Protein AF-A0A5D2TWW3-F1 (afdb_monomer)

Solvent-accessible surface area (backbone atoms only — not comparable to full-atom values): 4787 Å² total; per-residue (Å²): 133,72,63,56,14,23,43,38,37,35,48,94,90,42,41,39,34,43,36,14,15,49,47,73,40,46,50,50,53,53,56,60,49,42,73,39,77,93,38,59,85,51,43,75,47,78,47,87,21,84,78,54,54,86,32,97,51,64,44,80,43,80,37,102,66,84,87,57,101,64,91,51,64,47,31,36,40,39,24,35,28,57,81,124

Organism: Gossypium mustelinum (NCBI:txid34275)

Foldseek 3Di:
DQAKFWEWEADPLGIDIEIEAAPVSLVVVVVVQCVDVVQVPAAEAEDEDAPHIPHPHYDYDYDPDDDDPDPRRRYYYYHHYPDD

Sequence (84 aa):
GLDIHGRIYINEQGINAQYSGPSKHSFAYVEWLKEDDRFLDILVQTSPAFNGHAFPKLKLRYKPSLVQVSNMFMCLHVCPCIFV

Secondary structure (DSSP, 8-state):
----EEEEEE-SS-EEEEEEEEHHHHHHHHHHHHTSGGGTT-EEEE--BSSS-SSSS-EEEE-SS---SSS-SSEEEEEEE---

Mean predicted aligned error: 5.63 Å

Nearest PDB structures (foldseek):
  2lhd-assembly1_A  TM=3.467E-01  e=1.018E+00  synthetic construct
  3blx-assembly6_P  TM=2.995E-01  e=1.709E+00  Saccharomyces cerevisiae
  5f9h-assembly1_C  TM=2.830E-01  e=3.059E+00  Homo sapiens
  8bdc-assembly1_A  TM=2.237E-01  e=3.059E+00  Homo sapiens

Structure (mmCIF, N/CA/C/O backbone):
data_AF-A0A5D2TWW3-F1
#
_entry.id   AF-A0A5D2TWW3-F1
#
loop_
_atom_site.group_PDB
_atom_site.id
_atom_site.type_symbol
_atom_site.label_atom_id
_atom_site.label_alt_id
_atom_site.label_comp_id
_atom_site.label_asym_id
_atom_site.label_entity_id
_atom_site.label_seq_id
_atom_site.pdbx_PDB_ins_code
_atom_site.Cartn_x
_atom_site.Cartn_y
_atom_site.Cartn_z
_atom_site.occupancy
_atom_site.B_iso_or_equiv
_atom_site.auth_seq_id
_atom_site.auth_comp_id
_atom_site.auth_asym_id
_atom_site.auth_atom_id
_atom_site.pdbx_PDB_model_num
ATOM 1 N N . GLY A 1 1 ? 3.624 -12.714 -2.664 1.00 84.19 1 GLY A N 1
ATOM 2 C CA . GLY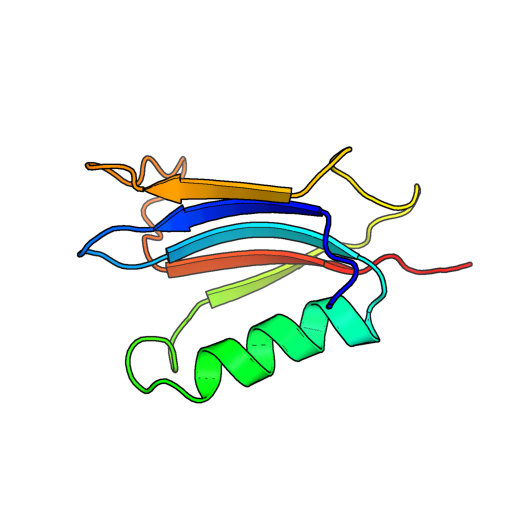 A 1 1 ? 3.145 -11.473 -2.020 1.00 84.19 1 GLY A CA 1
ATOM 3 C C . GLY A 1 1 ? 3.411 -10.298 -2.940 1.00 84.19 1 GLY A C 1
ATOM 4 O O . GLY A 1 1 ? 4.181 -10.468 -3.877 1.00 84.19 1 GLY A O 1
ATOM 5 N N . LEU A 1 2 ? 2.778 -9.146 -2.705 1.00 91.94 2 LEU A N 1
ATOM 6 C CA . LEU A 1 2 ? 3.042 -7.920 -3.469 1.00 91.94 2 LEU A CA 1
ATOM 7 C C . LEU A 1 2 ? 4.434 -7.367 -3.128 1.00 91.94 2 LEU A C 1
ATOM 9 O O . LEU A 1 2 ? 4.809 -7.321 -1.958 1.00 91.94 2 LEU A O 1
ATOM 13 N N . ASP A 1 3 ? 5.178 -6.939 -4.146 1.00 94.44 3 ASP A N 1
ATOM 14 C CA . ASP A 1 3 ? 6.494 -6.304 -3.988 1.00 94.44 3 ASP A CA 1
ATOM 15 C C . ASP A 1 3 ? 6.332 -4.817 -3.640 1.00 94.44 3 ASP A C 1
ATOM 17 O O . ASP A 1 3 ? 6.383 -3.942 -4.505 1.00 94.44 3 ASP A O 1
ATOM 21 N N . ILE A 1 4 ? 6.019 -4.540 -2.373 1.00 93.94 4 ILE A N 1
ATOM 22 C CA . ILE A 1 4 ? 5.822 -3.185 -1.852 1.00 93.94 4 ILE A CA 1
ATOM 23 C C . ILE A 1 4 ? 6.718 -2.943 -0.641 1.00 93.94 4 ILE A C 1
ATOM 25 O O . ILE A 1 4 ? 6.733 -3.714 0.318 1.00 93.94 4 ILE A O 1
ATOM 29 N N . HIS A 1 5 ? 7.438 -1.826 -0.647 1.00 94.88 5 HIS A N 1
ATOM 30 C CA . HIS A 1 5 ? 8.252 -1.371 0.473 1.00 94.88 5 HIS A CA 1
ATOM 31 C C . HIS A 1 5 ? 7.760 -0.019 0.961 1.00 94.88 5 HIS A C 1
ATOM 33 O O . HIS A 1 5 ? 7.574 0.908 0.174 1.00 94.88 5 HIS A O 1
ATOM 39 N N . GLY A 1 6 ? 7.596 0.118 2.271 1.00 93.38 6 GLY A N 1
ATOM 40 C CA . GLY A 1 6 ? 6.995 1.311 2.838 1.00 93.38 6 GLY A CA 1
ATOM 41 C C . GLY A 1 6 ? 6.765 1.235 4.329 1.00 93.38 6 GLY A C 1
ATOM 42 O O . GLY A 1 6 ? 7.260 0.347 5.027 1.00 93.38 6 GLY A O 1
ATOM 43 N N . ARG A 1 7 ? 5.984 2.185 4.820 1.00 93.94 7 ARG A N 1
ATOM 44 C CA . ARG A 1 7 ? 5.495 2.240 6.191 1.00 93.94 7 ARG A CA 1
ATOM 45 C C . ARG A 1 7 ? 3.981 2.261 6.134 1.00 93.94 7 ARG A C 1
ATOM 47 O O . ARG A 1 7 ? 3.420 3.094 5.435 1.00 93.94 7 ARG A O 1
ATOM 54 N N . ILE A 1 8 ? 3.357 1.351 6.866 1.00 93.00 8 ILE A N 1
ATOM 55 C CA . ILE A 1 8 ? 1.912 1.294 7.045 1.00 93.00 8 ILE A CA 1
ATOM 56 C C . ILE A 1 8 ? 1.650 1.420 8.540 1.00 93.00 8 ILE A C 1
ATOM 58 O O . ILE A 1 8 ? 2.169 0.633 9.341 1.00 93.00 8 ILE A O 1
ATOM 62 N N . TYR A 1 9 ? 0.869 2.426 8.907 1.00 92.38 9 TYR A N 1
ATOM 63 C CA . TYR A 1 9 ? 0.362 2.628 10.251 1.00 92.38 9 TYR A CA 1
ATOM 64 C C . TYR A 1 9 ? -1.137 2.382 10.260 1.00 92.38 9 TYR A C 1
ATOM 66 O O . TYR A 1 9 ? -1.847 2.906 9.406 1.00 92.38 9 TYR A O 1
ATOM 74 N N . ILE A 1 10 ? -1.592 1.591 11.225 1.00 91.00 10 ILE A N 1
ATOM 75 C CA . ILE A 1 10 ? -3.006 1.271 11.403 1.00 91.00 10 ILE A CA 1
ATOM 76 C C . ILE A 1 10 ? -3.421 1.491 12.854 1.00 91.00 10 ILE A C 1
ATOM 78 O O . ILE A 1 10 ? -2.62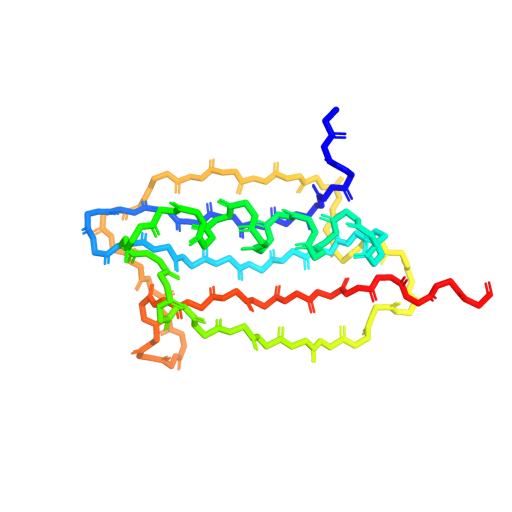3 1.273 13.771 1.00 91.00 10 ILE A O 1
ATOM 82 N N . ASN A 1 11 ? -4.658 1.918 13.052 1.00 89.44 11 ASN A N 1
ATOM 83 C CA . ASN A 1 11 ? -5.352 1.911 14.332 1.00 89.44 11 ASN A CA 1
ATOM 84 C C . ASN A 1 11 ? -6.869 1.860 14.103 1.00 89.44 11 ASN A C 1
ATOM 86 O O . ASN A 1 11 ? -7.332 1.625 12.990 1.00 89.44 11 ASN A O 1
ATOM 90 N N . GLU A 1 12 ? -7.639 2.093 15.158 1.00 85.88 12 GLU A N 1
ATOM 91 C CA . GLU A 1 12 ? -9.102 2.135 15.129 1.00 85.88 12 GLU A CA 1
ATOM 92 C C . GLU A 1 12 ? -9.637 3.313 14.309 1.00 85.88 12 GLU A C 1
ATOM 94 O O . GLU A 1 12 ? -10.759 3.250 13.819 1.00 85.88 12 GLU A O 1
ATOM 99 N N . GLN A 1 13 ? -8.850 4.383 14.158 1.00 82.44 13 GLN A N 1
ATOM 100 C CA . GLN A 1 13 ? -9.219 5.527 13.326 1.00 82.44 13 GLN A CA 1
ATOM 101 C C . GLN A 1 13 ? -9.042 5.199 11.846 1.00 82.44 13 GLN A C 1
ATOM 103 O O . GLN A 1 13 ? -9.820 5.705 11.053 1.00 82.44 13 GLN A O 1
ATOM 108 N N . GLY A 1 14 ? -8.064 4.353 11.495 1.00 86.06 14 GLY A N 1
ATOM 109 C CA . GLY A 1 14 ? -7.912 3.684 10.200 1.00 86.06 14 GLY A CA 1
ATOM 110 C C . GLY A 1 14 ? -6.449 3.581 9.755 1.00 86.06 14 GLY A C 1
ATOM 111 O O . GLY A 1 14 ? -5.626 3.090 10.527 1.00 86.06 14 GLY A O 1
ATOM 112 N N . ILE A 1 15 ? -6.114 3.966 8.514 1.00 89.00 15 ILE A N 1
ATOM 113 C CA . ILE A 1 15 ? -4.817 3.654 7.883 1.00 89.00 15 ILE A CA 1
ATOM 114 C C . ILE A 1 15 ? -4.089 4.873 7.295 1.00 89.00 15 ILE A C 1
ATOM 116 O O . ILE A 1 15 ? -4.632 5.673 6.538 1.00 89.00 15 ILE A O 1
ATOM 120 N N . ASN A 1 16 ? -2.788 4.944 7.566 1.00 89.69 16 ASN A N 1
ATOM 121 C CA . ASN A 1 16 ? -1.863 5.877 6.934 1.00 89.69 16 ASN A CA 1
ATOM 122 C C . ASN A 1 16 ? -0.672 5.100 6.376 1.00 89.69 16 ASN A C 1
ATOM 124 O O . ASN A 1 16 ? 0.035 4.422 7.129 1.00 89.69 16 ASN A O 1
ATOM 128 N N . ALA A 1 17 ? -0.439 5.193 5.070 1.00 91.25 17 ALA A N 1
ATOM 129 C CA . ALA A 1 17 ? 0.680 4.519 4.442 1.00 91.25 17 ALA A CA 1
ATOM 130 C C . ALA A 1 17 ? 1.464 5.414 3.491 1.00 91.25 17 ALA A C 1
ATOM 132 O O . ALA A 1 17 ? 0.912 6.229 2.760 1.00 91.25 17 ALA A O 1
ATOM 133 N N . GLN A 1 18 ? 2.766 5.155 3.432 1.00 92.88 18 GLN A N 1
ATOM 134 C CA . GLN A 1 18 ? 3.632 5.615 2.359 1.00 92.88 18 GLN A CA 1
ATOM 135 C C . GLN A 1 18 ? 4.479 4.440 1.892 1.00 92.88 18 GLN A C 1
ATOM 137 O O . GLN A 1 18 ? 5.218 3.851 2.687 1.00 92.88 18 GLN A O 1
ATOM 142 N N . TYR A 1 19 ? 4.358 4.069 0.623 1.00 93.88 19 TYR A N 1
ATOM 143 C CA . TYR A 1 19 ? 5.051 2.909 0.075 1.00 93.88 19 TYR A CA 1
ATOM 144 C C . TYR A 1 19 ? 5.391 3.079 -1.405 1.00 93.88 19 TYR A C 1
ATOM 146 O O . TYR A 1 19 ? 4.930 3.990 -2.082 1.00 93.88 19 TYR A O 1
ATOM 154 N N . SER A 1 20 ? 6.245 2.190 -1.891 1.00 93.12 20 SER A N 1
ATOM 155 C CA . SER A 1 20 ? 6.776 2.167 -3.250 1.00 93.12 20 SER A CA 1
ATOM 156 C C . SER A 1 20 ? 6.892 0.735 -3.744 1.00 93.12 20 SER A C 1
ATOM 158 O O . SER A 1 20 ? 7.172 -0.171 -2.953 1.00 93.12 20 SER A O 1
ATOM 160 N N . GLY A 1 21 ? 6.728 0.539 -5.043 1.00 92.44 21 GLY A N 1
ATOM 161 C CA . GLY A 1 21 ? 6.845 -0.763 -5.688 1.00 92.44 21 GLY A CA 1
ATOM 162 C C . GLY A 1 21 ? 6.468 -0.694 -7.164 1.00 92.44 21 GLY A C 1
ATOM 163 O O . GLY A 1 21 ? 5.993 0.354 -7.623 1.00 92.44 21 GLY A O 1
ATOM 164 N N . PRO A 1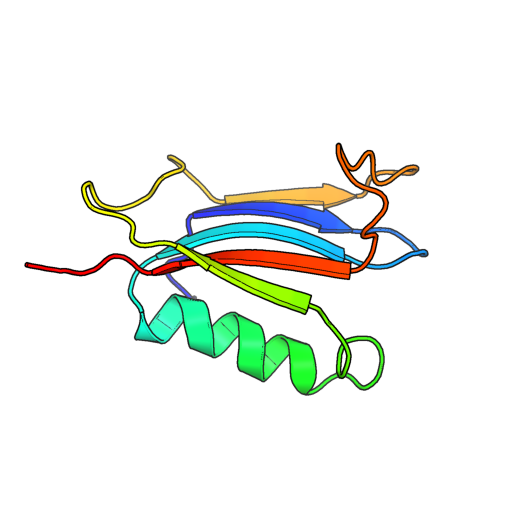 22 ? 6.639 -1.794 -7.920 1.00 92.19 22 PRO A N 1
ATOM 165 C CA . PRO A 1 22 ? 6.186 -1.877 -9.304 1.00 92.19 22 PRO A CA 1
ATOM 166 C C . PRO A 1 22 ? 4.726 -1.436 -9.430 1.00 92.19 22 PRO A C 1
ATOM 168 O O . PRO A 1 22 ? 3.898 -1.825 -8.606 1.00 92.19 22 PRO A O 1
ATOM 171 N N . SER A 1 23 ? 4.392 -0.659 -10.464 1.00 89.94 23 SER A N 1
ATOM 172 C CA . SER A 1 23 ? 3.056 -0.065 -10.644 1.00 89.94 23 SER A CA 1
ATOM 173 C C . SER A 1 23 ? 1.923 -1.078 -10.453 1.00 89.94 23 SER A C 1
ATOM 175 O O . SER A 1 23 ? 1.000 -0.831 -9.681 1.00 89.94 23 SER A O 1
ATOM 177 N N . LYS A 1 24 ? 2.043 -2.269 -11.058 1.00 92.00 24 LYS A N 1
ATOM 178 C CA . LYS A 1 24 ? 1.067 -3.360 -10.913 1.00 92.00 24 L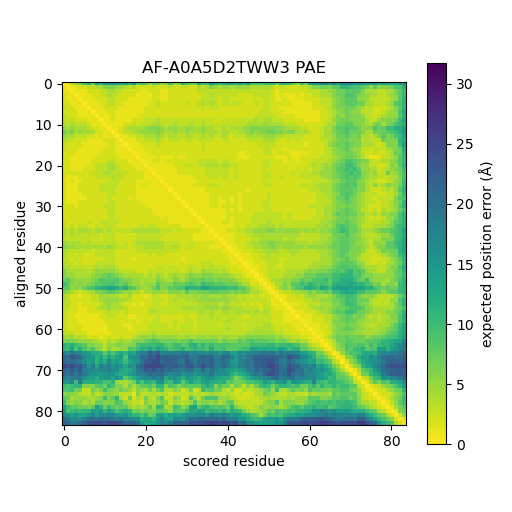YS A CA 1
ATOM 179 C C . LYS A 1 24 ? 0.834 -3.756 -9.452 1.00 92.00 24 LYS A C 1
ATOM 181 O O . LYS A 1 24 ? -0.305 -3.955 -9.052 1.00 92.00 24 LYS A O 1
ATOM 186 N N . HIS A 1 25 ? 1.896 -3.889 -8.662 1.00 94.25 25 HIS A N 1
ATOM 187 C CA . HIS A 1 25 ? 1.792 -4.302 -7.261 1.00 94.25 25 HIS A CA 1
ATOM 188 C C . HIS A 1 25 ? 1.306 -3.165 -6.368 1.00 94.25 25 HIS A C 1
ATOM 190 O O . HIS A 1 25 ? 0.495 -3.394 -5.475 1.00 94.25 25 HIS A O 1
ATOM 196 N N . SER A 1 26 ? 1.769 -1.946 -6.646 1.00 91.19 26 SER A N 1
ATOM 197 C CA . SER A 1 26 ? 1.363 -0.755 -5.915 1.00 91.19 26 SER A CA 1
ATOM 198 C C . SER A 1 26 ? -0.144 -0.514 -6.027 1.00 91.19 26 SER A C 1
ATOM 200 O O . SER A 1 26 ? -0.809 -0.359 -5.009 1.00 91.19 26 SER A O 1
ATOM 202 N N . PHE A 1 27 ? -0.708 -0.570 -7.237 1.00 92.69 27 PHE A N 1
ATOM 203 C CA . PHE A 1 27 ? -2.152 -0.402 -7.421 1.00 92.69 27 PHE A CA 1
ATOM 204 C C . PHE A 1 27 ? -2.962 -1.625 -6.979 1.00 92.69 27 PHE A C 1
ATOM 206 O O . PHE A 1 27 ? -4.040 -1.446 -6.429 1.00 92.69 27 PHE A O 1
ATOM 213 N N . ALA A 1 28 ? -2.437 -2.850 -7.105 1.00 95.50 28 ALA A N 1
ATOM 214 C CA . ALA A 1 28 ? -3.131 -4.039 -6.597 1.00 95.50 28 ALA A CA 1
ATOM 215 C C . ALA A 1 28 ? -3.416 -3.966 -5.086 1.00 95.50 28 ALA A C 1
ATOM 217 O O . ALA A 1 28 ? -4.460 -4.431 -4.643 1.00 95.50 28 ALA A O 1
ATOM 218 N N . TYR A 1 29 ? -2.520 -3.360 -4.296 1.00 93.88 29 TYR A N 1
ATOM 219 C CA . TYR A 1 29 ? -2.772 -3.140 -2.870 1.00 93.88 29 TYR A CA 1
ATOM 220 C C . TYR A 1 29 ? -3.898 -2.126 -2.623 1.00 93.88 29 TYR A C 1
ATOM 222 O O . TYR A 1 29 ? -4.697 -2.321 -1.712 1.00 93.88 29 TYR A O 1
ATOM 230 N N . VAL A 1 30 ? -3.971 -1.058 -3.426 1.00 93.19 30 VAL A N 1
ATOM 231 C CA . VAL A 1 30 ? -5.044 -0.053 -3.331 1.00 93.19 30 VAL A CA 1
ATOM 232 C C . VAL A 1 30 ? -6.398 -0.677 -3.643 1.00 93.19 30 VAL A C 1
ATOM 234 O O . VAL A 1 30 ? -7.338 -0.475 -2.881 1.00 93.19 30 VAL A O 1
ATOM 237 N N . GLU A 1 31 ? -6.488 -1.437 -4.733 1.00 95.06 31 GLU A N 1
ATOM 238 C CA . GLU A 1 31 ? -7.743 -2.069 -5.147 1.00 95.06 31 GLU A CA 1
ATOM 239 C C . GLU A 1 31 ? -8.211 -3.093 -4.113 1.00 95.06 31 GLU A C 1
ATOM 241 O O . GLU A 1 31 ? -9.355 -3.029 -3.679 1.00 95.06 31 GLU A O 1
ATOM 246 N N . TRP A 1 32 ? -7.305 -3.945 -3.623 1.00 95.31 32 TRP A N 1
ATOM 247 C CA . TRP A 1 32 ? -7.616 -4.879 -2.540 1.00 95.31 32 TRP A CA 1
ATOM 248 C C . TRP A 1 32 ? -8.073 -4.165 -1.260 1.00 95.31 32 TRP A C 1
ATOM 250 O O . TRP A 1 32 ? -9.000 -4.617 -0.598 1.00 95.31 32 TRP A O 1
ATOM 260 N N . LEU A 1 33 ? -7.461 -3.028 -0.905 1.00 92.75 33 LEU A N 1
ATOM 261 C CA . LEU A 1 33 ? -7.871 -2.269 0.279 1.00 92.75 33 LEU A CA 1
ATOM 262 C C . LEU A 1 33 ? -9.295 -1.708 0.136 1.00 92.75 33 LEU A C 1
ATOM 264 O O . LEU A 1 33 ? -10.024 -1.665 1.121 1.00 92.75 33 LEU A O 1
ATOM 268 N N . LYS A 1 34 ? -9.691 -1.306 -1.076 1.00 93.50 34 LYS A N 1
ATOM 269 C CA . LYS A 1 34 ? -11.034 -0.795 -1.385 1.00 93.50 34 LYS A CA 1
ATOM 270 C C . LYS A 1 34 ? -12.114 -1.880 -1.459 1.00 93.50 34 LYS A C 1
ATOM 272 O O . LYS A 1 34 ? -13.285 -1.528 -1.531 1.00 93.50 34 LYS A O 1
ATOM 277 N N . GLU A 1 35 ? -11.757 -3.166 -1.426 1.00 95.62 35 GLU A N 1
ATOM 278 C CA . GLU A 1 35 ? -12.734 -4.258 -1.264 1.00 95.62 35 GLU A CA 1
ATOM 279 C C . GLU A 1 35 ? -13.390 -4.243 0.130 1.00 95.62 35 GLU A C 1
ATOM 281 O O . GLU A 1 35 ? -14.439 -4.851 0.325 1.00 95.62 35 GLU A O 1
ATOM 286 N N . ASP A 1 36 ? -12.784 -3.552 1.101 1.00 92.44 36 ASP A N 1
ATOM 287 C CA . ASP A 1 36 ? -13.355 -3.312 2.424 1.00 92.44 36 ASP A CA 1
ATOM 288 C C . ASP A 1 36 ? -13.997 -1.919 2.475 1.00 92.44 36 ASP A C 1
ATOM 290 O O . ASP A 1 36 ? -13.323 -0.895 2.318 1.00 92.44 36 ASP A O 1
ATOM 294 N N . ASP A 1 37 ? -15.304 -1.888 2.751 1.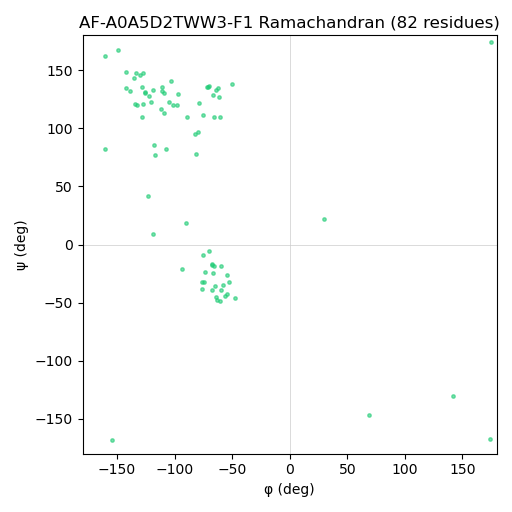00 92.19 37 ASP A N 1
ATOM 295 C CA . ASP A 1 37 ? -16.125 -0.672 2.752 1.00 92.19 37 ASP A CA 1
ATOM 296 C C . ASP A 1 37 ? -15.574 0.442 3.655 1.00 92.19 37 ASP A C 1
ATOM 298 O O . ASP A 1 37 ? -15.789 1.628 3.397 1.00 92.19 37 ASP A O 1
ATOM 302 N N . ARG A 1 38 ? -14.810 0.088 4.698 1.00 88.88 38 ARG A N 1
ATOM 303 C CA . ARG A 1 38 ? -14.189 1.055 5.618 1.00 88.88 38 ARG A CA 1
ATOM 304 C C . ARG A 1 38 ? -13.130 1.928 4.944 1.00 88.88 38 ARG A C 1
ATOM 306 O O . ARG A 1 38 ? -12.777 2.969 5.496 1.00 88.88 38 ARG A O 1
ATOM 313 N N . PHE A 1 39 ? -12.606 1.512 3.791 1.00 89.50 39 PHE A N 1
ATOM 314 C CA . PHE A 1 39 ? -11.540 2.204 3.065 1.00 89.50 39 PHE A CA 1
ATOM 315 C C . PHE A 1 39 ? -11.950 2.677 1.664 1.00 89.50 39 PHE A C 1
ATOM 317 O O . PHE A 1 39 ? -11.084 3.141 0.923 1.00 89.50 39 PHE A O 1
ATOM 324 N N . LEU A 1 40 ? -13.232 2.610 1.289 1.00 89.19 40 LEU A N 1
ATOM 325 C CA . LEU A 1 40 ? -13.701 3.052 -0.035 1.00 89.19 40 LEU A CA 1
ATOM 326 C C . LEU A 1 40 ? -13.294 4.498 -0.357 1.00 89.19 40 LEU A C 1
ATOM 328 O O . LEU A 1 40 ? -12.795 4.775 -1.450 1.00 89.19 40 LEU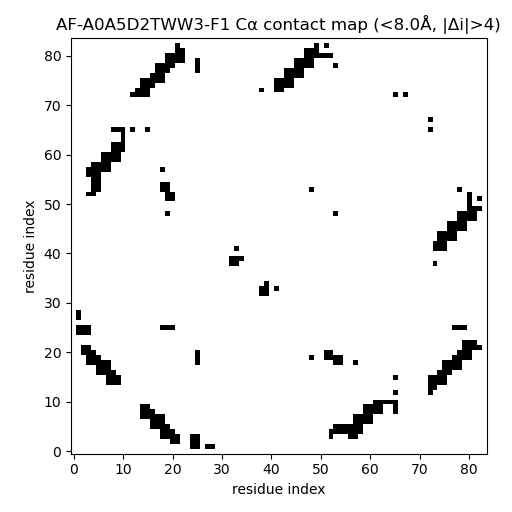 A O 1
ATOM 332 N N . ASP A 1 41 ? -13.423 5.389 0.628 1.00 87.31 41 ASP A N 1
ATOM 333 C CA . ASP A 1 41 ? -13.125 6.821 0.503 1.00 87.31 41 ASP A CA 1
ATOM 334 C C . ASP A 1 41 ? -11.664 7.174 0.844 1.00 87.31 41 ASP A C 1
ATOM 336 O O . ASP A 1 41 ? -11.338 8.327 1.145 1.00 87.31 41 ASP A O 1
ATOM 340 N N . ILE A 1 42 ? -10.751 6.193 0.833 1.00 87.75 42 ILE A N 1
ATOM 341 C CA . ILE A 1 42 ? -9.340 6.455 1.124 1.00 87.75 42 ILE A CA 1
ATOM 342 C C . ILE A 1 42 ? -8.715 7.379 0.077 1.00 87.75 42 ILE A C 1
ATOM 344 O O . ILE A 1 42 ? -8.817 7.164 -1.134 1.00 87.75 42 ILE A O 1
ATOM 348 N N . LEU A 1 43 ? -7.994 8.398 0.545 1.00 90.38 43 LEU A N 1
ATOM 349 C CA . LEU A 1 43 ? -7.282 9.307 -0.341 1.00 90.38 43 LEU A CA 1
ATOM 350 C C . LEU A 1 43 ? -5.988 8.649 -0.816 1.00 90.38 43 LEU A C 1
ATOM 352 O O . LEU A 1 43 ? -5.130 8.268 -0.020 1.00 90.38 43 LEU A O 1
ATOM 356 N N . VAL A 1 44 ? -5.845 8.523 -2.133 1.00 90.06 44 VAL A N 1
ATOM 357 C CA . VAL A 1 44 ? -4.666 7.936 -2.773 1.00 90.06 44 VAL A CA 1
ATOM 358 C C . VAL A 1 44 ? -3.926 9.034 -3.519 1.00 90.06 44 VAL A C 1
ATOM 360 O O . VAL A 1 44 ? -4.450 9.622 -4.461 1.00 90.06 44 VAL A O 1
ATOM 363 N N . GLN A 1 45 ? -2.697 9.311 -3.097 1.00 89.44 45 GLN A N 1
ATOM 364 C CA . GLN A 1 45 ? -1.802 10.256 -3.755 1.00 89.44 45 GLN A CA 1
ATOM 365 C C . GLN A 1 45 ? -0.673 9.486 -4.426 1.00 89.44 45 GLN A C 1
ATOM 367 O O . GLN A 1 45 ? -0.036 8.642 -3.800 1.00 89.44 45 GLN A O 1
ATOM 372 N N . THR A 1 46 ? -0.405 9.782 -5.695 1.00 88.62 46 THR A N 1
ATOM 373 C CA . THR A 1 46 ? 0.658 9.119 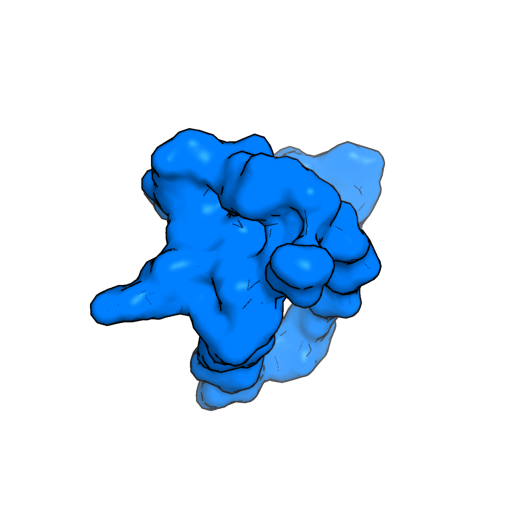-6.455 1.00 88.62 46 THR A CA 1
ATOM 374 C C . THR A 1 46 ? 1.801 10.077 -6.757 1.00 88.62 46 THR A C 1
ATOM 376 O O . THR A 1 46 ? 1.559 11.186 -7.229 1.00 88.62 46 THR A O 1
ATOM 379 N N . SER A 1 47 ? 3.045 9.640 -6.571 1.00 85.31 47 SER A N 1
ATOM 380 C CA . SER A 1 47 ? 4.232 10.375 -7.034 1.00 85.31 47 SER A CA 1
ATOM 381 C C . SER A 1 47 ? 5.230 9.441 -7.713 1.00 85.31 47 SER A C 1
ATOM 383 O O . SER A 1 47 ? 5.412 8.327 -7.238 1.00 85.31 47 SER A O 1
ATOM 385 N N . PRO A 1 48 ? 5.930 9.855 -8.773 1.00 80.56 48 PRO A N 1
ATOM 386 C CA . PRO A 1 48 ? 6.896 8.984 -9.439 1.00 80.56 48 PRO A CA 1
ATOM 387 C C . PRO A 1 48 ? 8.046 8.575 -8.500 1.00 80.56 48 PRO A C 1
ATOM 389 O O . PRO A 1 48 ? 8.613 9.420 -7.805 1.00 80.56 48 PRO A O 1
ATOM 392 N N . ALA A 1 49 ? 8.416 7.290 -8.498 1.00 78.31 49 ALA A N 1
ATOM 393 C CA . ALA A 1 49 ? 9.689 6.824 -7.947 1.00 78.31 49 ALA A CA 1
ATOM 394 C C . ALA A 1 49 ? 10.680 6.567 -9.087 1.00 78.31 49 ALA A C 1
ATOM 396 O O . ALA A 1 49 ? 10.427 5.728 -9.950 1.00 78.31 49 ALA A O 1
ATOM 397 N N . PHE A 1 50 ? 11.809 7.279 -9.067 1.00 76.69 50 PHE A N 1
ATOM 398 C CA . PHE A 1 50 ? 12.827 7.217 -10.124 1.00 76.69 50 PHE A CA 1
ATOM 399 C C . PHE A 1 50 ? 13.957 6.212 -9.847 1.00 76.69 50 PHE A C 1
ATOM 401 O O . PHE A 1 50 ? 14.619 5.773 -10.775 1.00 76.69 50 PHE A O 1
ATOM 408 N N . ASN A 1 51 ? 14.172 5.823 -8.583 1.00 80.81 51 ASN A N 1
ATOM 409 C CA . ASN A 1 51 ? 15.334 5.032 -8.149 1.00 80.81 51 ASN A CA 1
ATOM 410 C C . ASN A 1 51 ? 14.923 3.715 -7.458 1.00 80.81 51 ASN A C 1
ATOM 412 O O . ASN A 1 51 ? 15.475 3.353 -6.419 1.00 80.81 51 ASN A O 1
ATOM 416 N N . GLY A 1 52 ? 13.919 3.012 -7.992 1.00 83.25 52 GLY A N 1
ATOM 417 C CA . GLY A 1 52 ? 13.376 1.802 -7.363 1.00 83.25 52 GLY A CA 1
ATOM 418 C C . GLY A 1 52 ? 12.617 2.098 -6.061 1.00 83.25 52 GLY A C 1
ATOM 419 O O . GLY A 1 52 ? 11.960 3.134 -5.938 1.00 83.25 52 GLY A O 1
ATOM 420 N N . HIS A 1 53 ? 12.672 1.184 -5.084 1.00 88.19 53 HIS A N 1
ATOM 421 C CA . HIS A 1 53 ? 11.935 1.356 -3.829 1.00 88.19 53 HIS A CA 1
ATOM 422 C C . HIS A 1 53 ? 12.466 2.534 -2.998 1.00 88.19 53 HIS A C 1
ATOM 424 O O . HIS A 1 53 ? 13.636 2.582 -2.627 1.00 88.19 53 HIS A O 1
ATOM 430 N N . ALA A 1 54 ? 11.562 3.425 -2.587 1.00 87.12 54 ALA A N 1
ATOM 431 C CA . ALA A 1 54 ? 11.842 4.533 -1.672 1.00 87.12 54 ALA A CA 1
ATOM 432 C C . ALA A 1 54 ? 12.173 4.066 -0.240 1.00 87.12 54 ALA A C 1
ATOM 434 O O . ALA A 1 54 ? 12.715 4.823 0.565 1.00 87.12 54 ALA A O 1
ATOM 435 N N . PHE A 1 55 ? 11.841 2.815 0.095 1.00 89.69 55 PHE A N 1
ATOM 436 C CA . PHE A 1 55 ? 12.125 2.202 1.388 1.00 89.69 55 PHE A CA 1
ATOM 437 C C . PHE A 1 55 ? 12.841 0.861 1.198 1.00 89.69 55 PHE A C 1
ATOM 439 O O . PHE A 1 55 ? 12.541 0.135 0.255 1.00 89.69 55 PHE A O 1
ATOM 446 N N . PRO A 1 56 ? 13.732 0.466 2.123 1.00 90.88 56 PRO A N 1
ATOM 447 C CA . PRO A 1 56 ? 14.458 -0.798 2.002 1.00 90.88 56 PRO A CA 1
ATOM 448 C C . PRO A 1 56 ? 13.590 -2.031 2.289 1.00 90.88 56 PRO A C 1
ATOM 450 O O . PRO A 1 56 ? 13.944 -3.126 1.874 1.00 90.88 56 PRO A O 1
ATOM 453 N N . LYS A 1 57 ? 12.497 -1.877 3.049 1.00 94.19 57 LYS A N 1
ATOM 454 C CA . LYS A 1 57 ? 11.554 -2.952 3.388 1.00 94.19 57 LYS A CA 1
ATOM 455 C C . LYS A 1 57 ? 10.211 -2.399 3.845 1.00 94.19 57 LYS A C 1
ATOM 457 O O . LYS A 1 57 ? 10.132 -1.249 4.286 1.00 94.19 57 LYS A O 1
ATOM 462 N N . LEU A 1 58 ? 9.186 -3.245 3.830 1.00 95.25 58 LEU A N 1
ATOM 463 C CA . LEU A 1 58 ? 7.888 -2.950 4.430 1.00 95.25 58 LEU A CA 1
ATOM 464 C C . LEU A 1 58 ? 7.955 -2.956 5.968 1.00 95.25 58 LEU A C 1
ATOM 466 O O . LEU A 1 58 ? 8.545 -3.844 6.586 1.00 95.25 58 LEU A O 1
ATOM 470 N N . LYS A 1 59 ? 7.330 -1.960 6.600 1.00 95.44 59 LYS A N 1
ATOM 471 C CA . LYS A 1 59 ? 7.110 -1.882 8.048 1.00 95.44 59 LYS A CA 1
ATOM 472 C C . LYS A 1 59 ? 5.632 -1.622 8.326 1.00 95.44 59 LYS A C 1
ATOM 474 O O . LYS A 1 59 ? 5.164 -0.509 8.113 1.00 95.44 59 LYS A O 1
ATOM 479 N N . LEU A 1 60 ? 4.941 -2.621 8.865 1.00 94.06 60 LEU A N 1
ATOM 480 C CA . LEU A 1 60 ? 3.580 -2.497 9.387 1.00 94.06 60 LEU A CA 1
ATOM 481 C C . LEU A 1 60 ? 3.632 -2.294 10.905 1.00 94.06 60 LEU A C 1
ATOM 483 O O . LEU A 1 60 ? 4.325 -3.039 11.602 1.00 94.06 60 LEU A O 1
ATOM 487 N N . ARG A 1 61 ? 2.943 -1.274 11.424 1.00 93.94 61 ARG A N 1
ATOM 488 C CA . ARG A 1 61 ? 2.869 -0.999 12.866 1.00 93.94 61 ARG A CA 1
ATOM 489 C C . ARG A 1 61 ? 1.479 -0.517 13.258 1.00 93.94 61 ARG A C 1
ATOM 491 O O . ARG A 1 61 ? 0.954 0.403 12.643 1.00 93.94 61 ARG A O 1
ATOM 498 N N . TYR A 1 62 ? 0.951 -1.069 14.344 1.00 92.44 62 TYR A N 1
ATOM 499 C CA . TYR A 1 62 ? -0.152 -0.438 15.053 1.00 92.44 62 TYR A CA 1
ATOM 500 C C . TYR A 1 62 ? 0.358 0.813 15.787 1.00 92.44 62 TYR A C 1
ATOM 502 O O . TYR A 1 62 ? 1.438 0.769 16.392 1.00 92.44 62 TYR A O 1
ATOM 510 N N . LYS A 1 63 ? -0.377 1.927 15.721 1.00 88.56 63 LYS A N 1
ATOM 511 C CA . LYS A 1 63 ? -0.040 3.162 16.444 1.00 88.56 63 LYS A CA 1
ATOM 512 C C . LYS A 1 63 ? -1.271 3.754 17.133 1.00 88.56 63 LYS A C 1
ATOM 514 O O . LYS A 1 63 ? -2.173 4.166 16.419 1.00 88.56 63 LYS A O 1
ATOM 519 N N . PRO A 1 64 ? -1.270 3.929 18.470 1.00 83.44 64 PRO A N 1
ATOM 520 C CA . PRO A 1 64 ? -2.407 4.518 19.186 1.00 83.44 64 PRO A CA 1
ATOM 521 C C . PRO A 1 64 ? -2.856 5.876 18.625 1.00 83.44 64 PRO A C 1
ATOM 523 O O . PRO A 1 64 ? -4.042 6.180 18.618 1.00 83.44 64 PRO A O 1
ATOM 526 N N . SER A 1 65 ? -1.921 6.669 18.092 1.00 78.12 65 SER A N 1
ATOM 527 C CA . SER A 1 65 ? -2.217 7.879 17.327 1.00 78.12 65 SER A CA 1
ATOM 528 C C . SER A 1 65 ? -1.548 7.855 15.950 1.00 78.12 65 SER A C 1
ATOM 530 O O . SER A 1 65 ? -0.341 7.613 15.812 1.00 78.12 65 SER A O 1
ATOM 532 N N . LEU A 1 66 ? -2.331 8.149 14.912 1.00 68.75 66 LEU A N 1
ATOM 533 C CA . LEU A 1 66 ? -1.813 8.428 13.576 1.00 68.75 66 LEU A CA 1
ATOM 534 C C . LEU A 1 66 ? -1.369 9.897 13.537 1.00 68.75 66 LEU A C 1
ATOM 536 O O . LEU A 1 66 ? -2.172 10.801 13.334 1.00 68.75 66 LEU A O 1
ATOM 540 N N . VAL A 1 67 ? -0.083 10.161 13.769 1.00 60.50 67 VAL A N 1
ATOM 541 C CA . VAL A 1 67 ? 0.478 11.510 13.580 1.00 60.50 67 VAL A CA 1
ATOM 542 C C . VAL A 1 67 ? 0.641 11.768 12.080 1.00 60.50 67 VAL A C 1
ATOM 544 O O . VAL A 1 67 ? 1.482 11.141 11.436 1.00 60.50 67 VAL A O 1
ATOM 547 N N . GLN A 1 68 ? -0.164 12.688 11.544 1.00 56.44 68 GLN A N 1
ATOM 548 C CA . GLN A 1 68 ? -0.061 13.250 10.194 1.00 56.44 68 GLN A CA 1
ATOM 549 C C . GLN A 1 68 ? 0.546 14.661 10.275 1.00 56.44 68 GLN A C 1
ATOM 551 O O . GLN A 1 68 ? 0.158 15.446 11.135 1.00 56.44 68 GLN A O 1
ATOM 556 N N . VAL A 1 69 ? 1.423 15.027 9.334 1.00 51.50 69 VAL A N 1
ATOM 557 C CA . VAL A 1 69 ? 1.854 16.430 9.115 1.00 51.50 69 VAL A CA 1
ATOM 558 C C . VAL A 1 69 ? 0.704 17.279 8.525 1.00 51.50 69 VAL A C 1
ATOM 560 O O . VAL A 1 69 ? 0.793 18.498 8.428 1.00 51.50 69 VAL A O 1
ATOM 563 N N . SER A 1 70 ? -0.423 16.647 8.191 1.00 47.03 70 SER A N 1
ATOM 564 C CA . SER A 1 70 ? -1.597 17.269 7.585 1.00 47.03 70 SER A CA 1
ATOM 565 C C . SER A 1 70 ? -2.842 16.390 7.782 1.00 47.03 70 SER A C 1
ATOM 567 O O . SER A 1 70 ? -3.142 15.610 6.898 1.00 47.03 70 SER A O 1
ATOM 569 N N . ASN A 1 71 ? -3.519 16.442 8.942 1.00 49.59 71 ASN A N 1
ATOM 570 C CA . ASN A 1 71 ? -4.925 16.040 9.241 1.00 49.59 71 ASN A CA 1
ATOM 571 C C . ASN A 1 71 ? -5.643 14.903 8.455 1.00 49.59 71 ASN A C 1
ATOM 573 O O . ASN A 1 71 ? -6.869 14.844 8.452 1.00 49.59 71 ASN A O 1
ATOM 577 N N . MET A 1 72 ? -4.947 13.977 7.806 1.00 54.00 72 MET A N 1
ATOM 578 C CA . MET A 1 72 ? -5.539 13.080 6.815 1.00 54.00 72 MET A CA 1
ATOM 579 C C . MET A 1 72 ? -5.421 11.643 7.300 1.00 54.00 72 MET A C 1
ATOM 581 O O . MET A 1 72 ? -4.536 10.902 6.899 1.00 54.00 72 MET A O 1
ATOM 585 N N . PHE A 1 73 ? -6.272 11.255 8.241 1.00 54.28 73 PHE A N 1
ATOM 586 C CA . PHE A 1 73 ? -6.190 9.947 8.892 1.00 54.28 73 PHE A CA 1
ATOM 587 C C . PHE A 1 73 ? -6.318 8.759 7.914 1.00 54.28 73 PHE A C 1
ATOM 589 O O . PHE A 1 73 ? -5.872 7.674 8.268 1.00 54.28 73 PHE A O 1
ATOM 596 N N . MET A 1 74 ? -6.844 8.979 6.696 1.00 62.00 74 MET A N 1
ATOM 597 C CA . MET A 1 74 ? -6.957 8.019 5.586 1.00 62.00 74 MET A CA 1
ATOM 598 C C . MET A 1 74 ? -6.149 8.476 4.364 1.00 62.00 74 MET A C 1
ATOM 600 O O . MET A 1 74 ? -6.692 9.127 3.472 1.00 62.00 74 MET A O 1
ATOM 604 N N . CYS A 1 75 ? -4.855 8.158 4.304 1.00 69.50 75 CYS A N 1
ATOM 605 C CA . CYS A 1 75 ? -4.031 8.486 3.136 1.00 69.50 75 CYS A CA 1
ATOM 606 C C . CYS A 1 75 ? -3.082 7.348 2.764 1.00 69.50 75 CYS A C 1
ATOM 608 O O . CYS A 1 75 ? -2.344 6.841 3.613 1.00 69.50 75 CYS A O 1
ATOM 610 N N . LEU A 1 76 ? -3.059 7.003 1.477 1.00 75.12 76 LEU A N 1
ATOM 611 C CA . LEU A 1 76 ? -2.001 6.215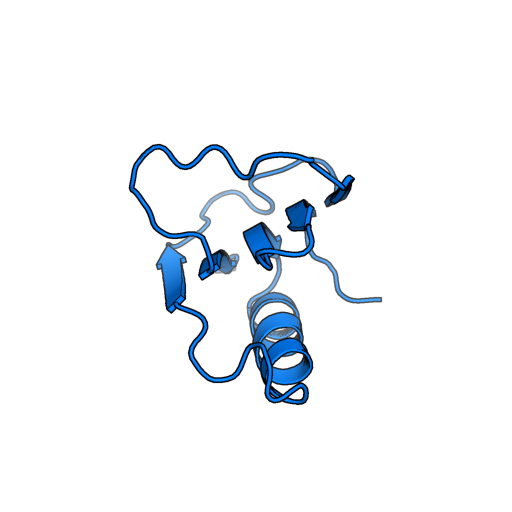 0.861 1.00 75.12 76 LEU A CA 1
ATOM 612 C C . LEU A 1 76 ? -1.183 7.116 -0.057 1.00 75.12 76 LEU A C 1
ATOM 614 O O . LEU A 1 76 ? -1.650 7.531 -1.117 1.00 75.12 76 LEU A O 1
ATOM 618 N N . HIS A 1 77 ? 0.070 7.352 0.309 1.00 80.19 77 HIS A N 1
ATOM 619 C CA . HIS A 1 77 ? 1.057 7.888 -0.614 1.00 80.19 77 HIS A CA 1
ATOM 620 C C . HIS A 1 77 ? 1.737 6.726 -1.335 1.00 80.19 77 HIS A C 1
ATOM 622 O O . HIS A 1 77 ? 2.510 5.963 -0.750 1.00 80.19 77 HIS A O 1
ATOM 628 N N . VAL A 1 78 ? 1.445 6.601 -2.622 1.00 80.69 78 VAL A N 1
ATOM 629 C CA . VAL A 1 78 ? 1.932 5.538 -3.492 1.00 80.69 78 VAL A CA 1
ATOM 630 C C . VAL A 1 78 ? 3.011 6.093 -4.404 1.00 80.69 78 VAL A C 1
ATOM 632 O O . VAL A 1 78 ? 2.777 7.023 -5.173 1.00 80.69 78 VAL A O 1
ATOM 635 N N . CYS A 1 79 ? 4.195 5.500 -4.350 1.00 77.25 79 CYS A N 1
ATOM 636 C CA . CYS A 1 79 ? 5.274 5.831 -5.263 1.00 77.25 79 CYS A CA 1
ATOM 637 C C . CYS A 1 79 ? 5.477 4.696 -6.273 1.00 77.25 79 CYS A C 1
ATOM 639 O O . CYS A 1 79 ? 6.325 3.829 -6.030 1.00 77.25 79 CYS A O 1
ATOM 641 N N . PRO A 1 80 ? 4.687 4.631 -7.366 1.00 67.50 80 PRO A N 1
ATOM 642 C CA . PRO A 1 80 ? 4.902 3.620 -8.387 1.00 67.50 80 PRO A CA 1
ATOM 643 C C . PRO A 1 80 ? 6.297 3.797 -8.994 1.00 67.50 80 PRO A C 1
ATOM 645 O O . PRO A 1 80 ? 6.667 4.891 -9.430 1.00 67.50 80 PRO A O 1
ATOM 648 N N . CYS A 1 81 ? 7.073 2.712 -9.003 1.00 68.44 81 CYS A N 1
ATOM 649 C CA . CYS A 1 81 ? 8.345 2.664 -9.708 1.00 68.44 81 CYS A CA 1
ATOM 650 C C . CYS A 1 81 ? 8.051 2.771 -11.202 1.00 68.44 81 CYS A C 1
ATOM 652 O O . CYS A 1 81 ? 7.496 1.844 -11.800 1.00 68.44 81 CYS A O 1
ATOM 654 N N . ILE A 1 82 ? 8.408 3.909 -11.789 1.00 57.41 82 ILE A N 1
ATOM 655 C CA . ILE A 1 82 ? 8.416 4.061 -13.236 1.00 57.41 82 ILE A CA 1
ATOM 656 C C . ILE A 1 82 ? 9.715 3.399 -13.673 1.00 57.41 82 ILE A C 1
ATOM 658 O O . ILE A 1 82 ? 10.788 3.979 -13.540 1.00 57.41 82 ILE A O 1
ATOM 662 N N . PHE A 1 83 ? 9.626 2.142 -14.097 1.00 45.38 83 PHE A N 1
ATOM 663 C CA . PHE A 1 83 ? 10.714 1.543 -14.855 1.00 45.38 83 PHE A CA 1
ATOM 664 C C . PHE A 1 83 ? 10.875 2.390 -16.125 1.00 45.38 83 PHE A C 1
ATOM 666 O O . PHE A 1 83 ? 9.969 2.412 -16.960 1.00 45.38 83 PHE A O 1
ATOM 673 N N . VAL A 1 84 ? 11.970 3.150 -16.208 1.00 43.22 84 VAL A N 1
ATOM 674 C CA . VAL A 1 84 ? 12.592 3.464 -17.501 1.00 43.22 84 VAL A CA 1
ATOM 675 C C . VAL A 1 84 ? 13.220 2.199 -18.061 1.00 43.22 84 VAL A C 1
ATOM 677 O O . VAL A 1 84 ? 13.746 1.402 -17.249 1.0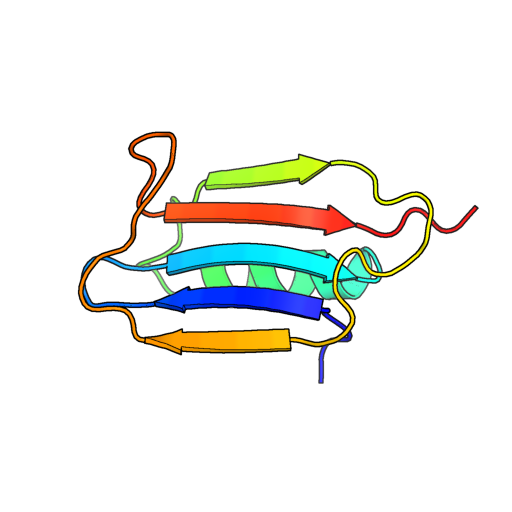0 43.22 84 VAL A O 1
#

pLDDT: mean 83.66, std 13.78, range [43.22, 95.62]

InterPro domains:
  IPR020936 tRNA uridine(34) hydroxylase [PTHR43268] (2-70)
  IPR040503 tRNA uridine(34) hydroxylase, N-terminal [PF17773] (2-64)

Radius of gyration: 12.41 Å; Cα contacts (8 Å, |Δi|>4): 175; chains: 1; bounding box: 32×29×37 Å